Protein AF-W4K6W6-F1 (afdb_monomer)

Structure (mmCIF, N/CA/C/O backbone):
data_AF-W4K6W6-F1
#
_entry.id   AF-W4K6W6-F1
#
loop_
_atom_site.group_PDB
_atom_site.id
_atom_site.type_symbol
_atom_site.label_atom_id
_atom_site.label_alt_id
_atom_site.label_comp_id
_atom_site.label_asym_id
_atom_site.label_entity_id
_atom_site.label_seq_id
_atom_site.pdbx_PDB_ins_code
_atom_site.Cartn_x
_atom_site.Cartn_y
_atom_site.Cartn_z
_atom_site.occupancy
_atom_site.B_iso_or_equiv
_atom_site.auth_seq_id
_atom_site.auth_comp_id
_atom_site.auth_asym_id
_atom_site.auth_atom_id
_atom_site.pdbx_PDB_model_num
ATOM 1 N N . MET A 1 1 ? -4.236 -13.741 6.140 1.00 73.81 1 MET A N 1
ATOM 2 C CA . MET A 1 1 ? -3.223 -13.326 5.140 1.00 73.81 1 MET A CA 1
ATOM 3 C C . MET A 1 1 ? -3.795 -12.129 4.407 1.00 73.81 1 MET A C 1
ATOM 5 O O . MET A 1 1 ? -4.754 -12.326 3.678 1.00 73.81 1 MET A O 1
ATOM 9 N N . VAL A 1 2 ? -3.260 -10.927 4.632 1.00 83.44 2 VAL A N 1
ATOM 10 C CA . VAL A 1 2 ? -3.744 -9.708 3.961 1.00 83.44 2 VAL A CA 1
ATOM 11 C C . VAL A 1 2 ? -3.447 -9.762 2.463 1.00 83.44 2 VAL A C 1
ATOM 13 O O . VAL A 1 2 ? -2.358 -10.198 2.054 1.00 83.44 2 VAL A O 1
ATOM 16 N N . SER A 1 3 ? -4.414 -9.301 1.674 1.00 89.81 3 SER A N 1
ATOM 17 C CA . SER A 1 3 ? -4.281 -9.132 0.229 1.00 89.81 3 SER A CA 1
ATOM 18 C C . SER A 1 3 ? -4.218 -7.646 -0.128 1.00 89.81 3 SER A C 1
ATOM 20 O O . SER A 1 3 ? -4.811 -6.798 0.541 1.00 89.81 3 SER A O 1
ATOM 22 N N . PHE A 1 4 ? -3.462 -7.325 -1.172 1.00 93.12 4 PHE A N 1
ATOM 23 C CA . PHE A 1 4 ? -3.243 -5.960 -1.632 1.00 93.12 4 PHE A CA 1
ATOM 24 C C . PHE A 1 4 ? -3.551 -5.856 -3.118 1.00 93.12 4 PHE A C 1
ATOM 26 O O . PHE A 1 4 ? -3.219 -6.751 -3.886 1.00 93.12 4 PHE A O 1
ATOM 33 N N . GLN A 1 5 ? -4.141 -4.743 -3.509 1.00 95.00 5 GLN A N 1
ATOM 34 C CA . GLN A 1 5 ? -4.408 -4.354 -4.879 1.00 95.00 5 GLN A CA 1
ATOM 35 C C . GLN A 1 5 ? -3.282 -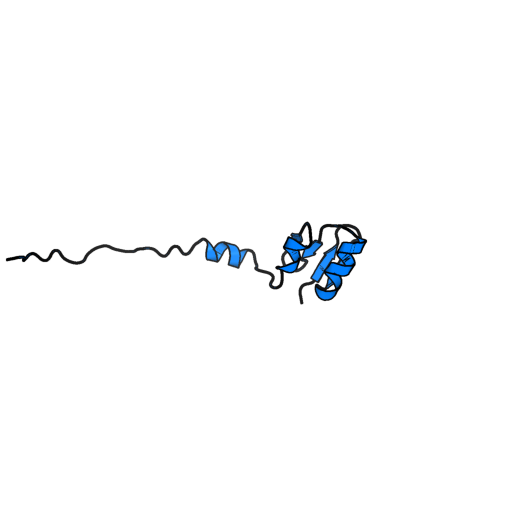3.432 -5.355 1.00 95.00 5 GLN A C 1
ATOM 37 O O . GLN A 1 5 ? -3.008 -2.427 -4.698 1.00 95.00 5 GLN A O 1
ATOM 42 N N . CYS A 1 6 ? -2.617 -3.758 -6.463 1.00 94.75 6 CYS A N 1
ATOM 43 C CA . CYS A 1 6 ? -1.669 -2.844 -7.100 1.00 94.75 6 CYS A CA 1
ATOM 44 C C . CYS A 1 6 ? -2.418 -1.819 -7.956 1.00 94.75 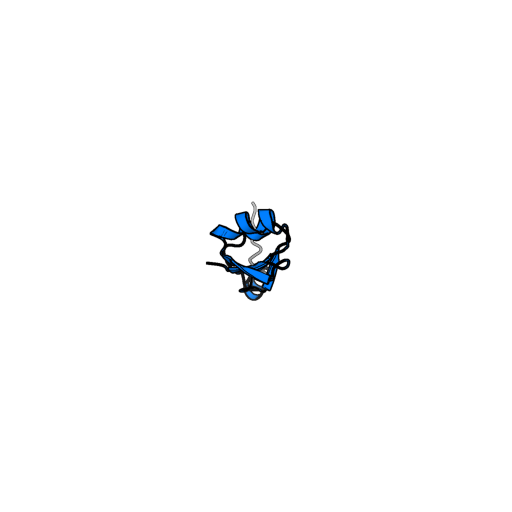6 CYS A C 1
ATOM 46 O O . CYS A 1 6 ? -3.292 -2.204 -8.733 1.00 94.75 6 CYS A O 1
ATOM 48 N N . ASP A 1 7 ? -2.060 -0.542 -7.833 1.00 93.25 7 ASP A N 1
ATOM 49 C CA . ASP A 1 7 ? -2.699 0.544 -8.589 1.00 93.25 7 ASP A CA 1
ATOM 50 C C . ASP A 1 7 ? -2.202 0.627 -10.047 1.00 93.25 7 ASP A C 1
ATOM 52 O O . ASP A 1 7 ? -2.959 0.971 -10.946 1.00 93.25 7 ASP A O 1
ATOM 56 N N . ALA A 1 8 ? -0.955 0.219 -10.314 1.00 93.81 8 ALA A N 1
ATOM 57 C CA . ALA A 1 8 ? -0.363 0.300 -11.653 1.00 93.81 8 ALA A CA 1
ATOM 58 C C . ALA A 1 8 ? -0.857 -0.772 -12.636 1.00 93.81 8 ALA A C 1
ATOM 60 O O . ALA A 1 8 ? -0.970 -0.509 -13.829 1.00 93.81 8 ALA A O 1
ATOM 61 N N . CYS A 1 9 ? -1.092 -1.997 -12.164 1.00 94.62 9 CYS A N 1
ATOM 62 C CA . CYS A 1 9 ? -1.458 -3.138 -13.016 1.00 94.62 9 CYS A CA 1
ATOM 63 C C . CYS A 1 9 ? -2.802 -3.768 -12.643 1.00 94.62 9 CYS A C 1
ATOM 65 O O . CYS A 1 9 ? -3.209 -4.747 -13.261 1.00 94.62 9 CYS A O 1
ATOM 67 N N . SER A 1 10 ? -3.473 -3.234 -11.622 1.00 93.19 10 SER A N 1
ATOM 68 C CA . SER A 1 10 ? -4.743 -3.758 -11.123 1.00 93.19 10 SER A CA 1
ATOM 69 C C . SER A 1 10 ? -4.702 -5.245 -10.719 1.00 93.19 10 SER A C 1
ATOM 71 O O . SER A 1 10 ? -5.750 -5.868 -10.565 1.00 93.19 10 SER A O 1
ATOM 73 N N . ASP A 1 11 ? -3.523 -5.793 -10.400 1.00 94.06 11 ASP A N 1
ATOM 74 C CA . ASP A 1 11 ?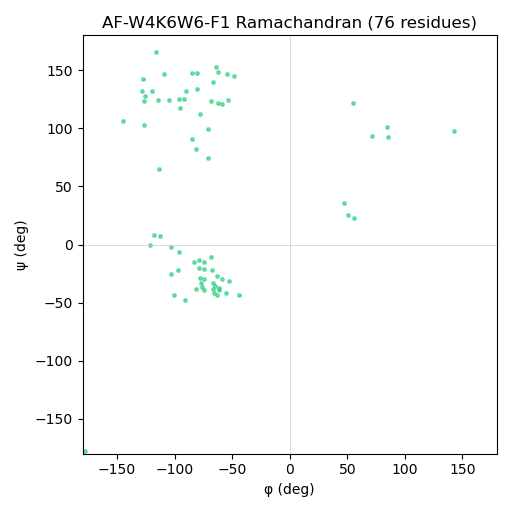 -3.367 -7.155 -9.872 1.00 94.06 11 ASP A CA 1
ATOM 75 C C . ASP A 1 11 ? -3.541 -7.249 -8.349 1.00 94.06 11 ASP A C 1
ATOM 77 O O . ASP A 1 11 ? -3.124 -6.368 -7.588 1.00 94.06 11 ASP A O 1
ATOM 81 N N . VAL A 1 12 ? -4.068 -8.391 -7.896 1.00 93.50 12 VAL A N 1
ATOM 82 C CA . VAL A 1 12 ? -4.191 -8.720 -6.470 1.00 93.50 12 VAL A CA 1
ATOM 83 C C . VAL A 1 12 ? -3.007 -9.569 -6.010 1.00 93.50 12 VAL A C 1
ATOM 85 O O . VAL A 1 12 ? -2.807 -10.709 -6.434 1.00 93.50 12 VAL A O 1
ATOM 88 N N . VAL A 1 13 ? -2.232 -9.033 -5.071 1.00 93.19 13 VAL A N 1
ATOM 89 C CA . VAL A 1 13 ? -0.978 -9.607 -4.585 1.00 93.19 13 VAL A CA 1
ATOM 90 C C . VAL A 1 13 ? -1.063 -9.907 -3.092 1.00 93.19 13 VAL A C 1
ATOM 92 O O . VAL A 1 13 ? -1.456 -9.082 -2.268 1.00 93.19 13 VAL A O 1
ATOM 95 N N . LYS A 1 14 ? -0.646 -11.115 -2.714 1.00 91.06 14 LYS A N 1
ATOM 96 C CA . LYS A 1 14 ? -0.541 -11.540 -1.312 1.00 91.06 14 LYS A CA 1
ATOM 97 C C . LYS A 1 14 ? 0.756 -11.016 -0.697 1.00 91.06 14 LYS A C 1
ATOM 99 O O . LYS A 1 14 ? 1.792 -11.002 -1.363 1.00 91.06 14 LYS A O 1
ATOM 104 N N . LYS A 1 15 ? 0.742 -10.708 0.604 1.00 87.00 15 LYS A N 1
ATOM 105 C CA . LYS A 1 15 ? 1.900 -10.159 1.341 1.00 87.00 15 LYS A CA 1
ATOM 106 C C . LYS A 1 15 ? 3.271 -10.826 1.071 1.00 87.00 15 LYS A C 1
ATOM 108 O O . LYS A 1 15 ? 4.224 -10.080 0.866 1.00 87.00 15 LYS A O 1
ATOM 113 N N . PRO A 1 16 ? 3.413 -12.168 0.989 1.00 89.44 16 PRO A N 1
ATOM 114 C CA . PRO A 1 16 ? 4.713 -12.803 0.728 1.00 89.44 16 PRO A CA 1
ATOM 115 C C . PRO A 1 16 ? 5.324 -12.447 -0.634 1.00 89.44 16 PRO A C 1
ATOM 117 O O . PRO A 1 16 ? 6.538 -12.484 -0.789 1.00 89.44 16 PRO A O 1
ATOM 120 N N . LYS A 1 17 ? 4.488 -12.111 -1.625 1.00 91.25 17 LYS A N 1
ATOM 121 C CA . LYS A 1 17 ? 4.909 -11.756 -2.991 1.00 91.25 17 LYS A CA 1
ATOM 122 C C . LYS A 1 17 ? 4.863 -10.250 -3.260 1.00 91.25 17 LYS A C 1
ATOM 124 O O . LYS A 1 17 ? 5.224 -9.815 -4.347 1.00 91.25 17 LYS A O 1
ATOM 129 N N . LEU A 1 18 ? 4.426 -9.458 -2.282 1.00 90.50 18 LEU A N 1
ATOM 130 C CA . LEU A 1 18 ? 4.225 -8.020 -2.431 1.00 90.50 18 LEU A CA 1
ATOM 131 C C . LEU A 1 18 ? 5.542 -7.275 -2.674 1.00 90.50 18 LEU A C 1
ATOM 133 O O . LEU A 1 18 ? 5.597 -6.417 -3.544 1.00 90.50 18 LEU A O 1
ATOM 137 N N . ASP A 1 19 ? 6.606 -7.646 -1.958 1.00 91.06 19 ASP A N 1
ATOM 138 C CA . ASP A 1 19 ? 7.936 -7.030 -2.097 1.00 91.06 19 ASP A CA 1
ATOM 139 C C . ASP A 1 19 ? 8.508 -7.262 -3.511 1.00 91.06 19 ASP A C 1
ATOM 141 O O . ASP A 1 19 ? 8.940 -6.324 -4.180 1.00 91.06 19 ASP A O 1
ATOM 145 N N . GLN A 1 20 ? 8.361 -8.489 -4.029 1.00 92.94 20 GLN A N 1
ATOM 146 C CA . GLN A 1 20 ? 8.738 -8.835 -5.402 1.00 92.94 20 GLN A CA 1
ATOM 147 C C . GLN A 1 20 ? 7.863 -8.141 -6.458 1.00 92.94 20 GLN A C 1
ATOM 149 O O . GLN A 1 20 ? 8.333 -7.842 -7.551 1.00 92.94 20 GLN A O 1
ATOM 154 N N . HIS A 1 21 ? 6.583 -7.900 -6.178 1.00 94.19 21 HIS A N 1
ATOM 155 C CA . HIS A 1 21 ? 5.716 -7.178 -7.110 1.00 94.19 21 HIS A CA 1
ATOM 156 C C . HIS A 1 21 ? 6.026 -5.674 -7.108 1.00 94.19 21 HIS A C 1
ATOM 158 O O . HIS A 1 21 ? 6.070 -5.047 -8.165 1.00 94.19 21 HIS A O 1
ATOM 164 N N . HIS A 1 22 ? 6.312 -5.094 -5.939 1.00 91.94 22 HIS A N 1
ATOM 165 C CA . HIS A 1 22 ? 6.696 -3.690 -5.814 1.00 91.94 22 HIS A CA 1
ATOM 166 C C . HIS A 1 22 ? 7.991 -3.385 -6.579 1.00 91.94 22 HIS A C 1
ATOM 168 O O . HIS A 1 22 ? 8.076 -2.335 -7.203 1.00 91.94 22 HIS A O 1
ATOM 174 N N . SER A 1 23 ? 8.972 -4.295 -6.602 1.00 92.00 23 SER A N 1
ATOM 175 C CA . SER A 1 23 ? 10.198 -4.110 -7.398 1.00 92.00 23 SER A CA 1
ATOM 176 C C . SER A 1 23 ? 9.981 -4.155 -8.916 1.00 92.00 23 SER A C 1
ATOM 178 O O . SER A 1 23 ? 10.893 -3.821 -9.666 1.00 92.00 23 SER A O 1
ATOM 180 N N . ARG A 1 24 ? 8.795 -4.567 -9.380 1.00 92.62 24 ARG A N 1
ATOM 181 C CA . ARG A 1 24 ? 8.415 -4.559 -10.799 1.00 92.62 24 ARG A CA 1
ATOM 182 C C . ARG A 1 24 ? 7.536 -3.361 -11.146 1.00 92.62 24 ARG A C 1
ATOM 184 O O . ARG A 1 24 ? 7.748 -2.749 -12.184 1.00 92.62 24 ARG A O 1
ATOM 191 N N . CYS A 1 25 ? 6.561 -3.043 -10.294 1.00 92.50 25 CYS A N 1
ATOM 192 C CA . CYS A 1 25 ? 5.552 -2.019 -10.581 1.00 92.50 25 CYS A CA 1
ATOM 193 C C . CYS A 1 25 ? 5.854 -0.643 -9.980 1.00 92.50 25 CYS A C 1
ATOM 195 O O . CYS A 1 25 ? 5.297 0.333 -10.464 1.00 92.50 25 CYS A O 1
ATOM 197 N N . PHE A 1 26 ? 6.690 -0.551 -8.939 1.00 90.81 26 PHE A N 1
ATOM 198 C CA . PHE A 1 26 ? 7.050 0.708 -8.263 1.00 90.81 26 PHE A CA 1
ATOM 199 C C . PHE A 1 26 ? 5.844 1.606 -7.930 1.00 90.81 26 PHE A C 1
ATOM 201 O O . PHE A 1 26 ? 5.919 2.829 -8.008 1.00 90.81 26 PHE A O 1
ATOM 208 N N . SER A 1 27 ? 4.723 0.978 -7.575 1.00 92.00 27 SER A N 1
ATOM 209 C CA . SER A 1 27 ? 3.432 1.637 -7.394 1.00 92.00 27 SER A CA 1
ATOM 210 C C . SER A 1 27 ? 2.948 1.543 -5.955 1.00 92.00 27 SER A C 1
ATOM 212 O O . SER A 1 27 ? 3.426 0.729 -5.158 1.00 92.00 27 SER A O 1
ATOM 214 N N . SER A 1 28 ? 1.941 2.355 -5.649 1.0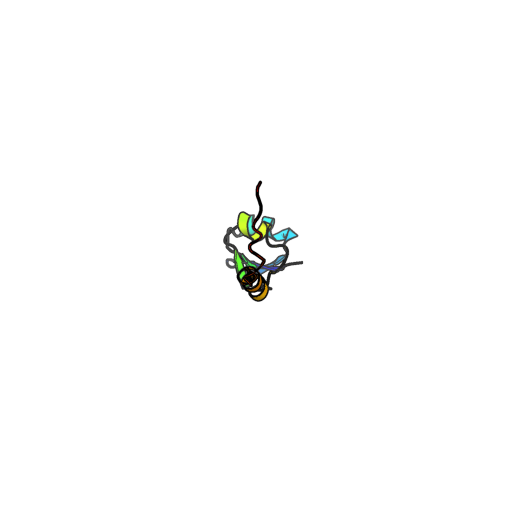0 93.19 28 SER A N 1
ATOM 215 C CA . SER A 1 28 ? 1.122 2.220 -4.455 1.00 93.19 28 SER A CA 1
ATOM 216 C C . SER A 1 28 ? 0.325 0.910 -4.453 1.00 93.19 28 SER A C 1
ATOM 218 O O . SER A 1 28 ? -0.013 0.337 -5.496 1.00 93.19 28 SER A O 1
ATOM 220 N N . PHE A 1 29 ? 0.025 0.445 -3.242 1.00 93.69 29 PHE A N 1
ATOM 221 C CA . PHE A 1 29 ? -0.772 -0.744 -2.983 1.00 93.69 29 PHE A CA 1
ATOM 222 C C . PHE A 1 29 ? -1.894 -0.425 -2.013 1.00 93.69 29 PHE A C 1
ATOM 224 O O . PHE A 1 29 ? -1.646 0.124 -0.943 1.00 93.69 29 PHE A O 1
ATOM 231 N N . THR A 1 30 ? -3.109 -0.836 -2.336 1.00 93.50 30 THR A N 1
ATOM 232 C CA . THR A 1 30 ? -4.272 -0.653 -1.468 1.00 93.50 30 THR A CA 1
ATOM 233 C C . THR A 1 30 ? -4.626 -1.977 -0.815 1.00 93.50 30 THR A C 1
ATOM 235 O O . THR A 1 30 ? -4.816 -2.981 -1.495 1.00 93.50 30 THR A O 1
ATOM 238 N N . CYS A 1 31 ? -4.691 -2.020 0.513 1.00 91.50 31 CYS A N 1
ATOM 239 C CA . CYS A 1 31 ? -5.230 -3.192 1.190 1.00 91.50 31 CYS A CA 1
ATOM 240 C C . CYS A 1 31 ? -6.730 -3.278 0.904 1.00 91.50 31 CYS A C 1
ATOM 242 O O . CYS A 1 31 ? -7.467 -2.342 1.190 1.00 91.50 31 CYS A O 1
ATOM 244 N N . ILE A 1 32 ? -7.174 -4.403 0.354 1.00 90.50 32 ILE A N 1
ATOM 245 C CA . ILE A 1 32 ? -8.583 -4.618 -0.019 1.00 90.50 32 ILE A CA 1
ATOM 246 C C . ILE A 1 32 ? -9.476 -4.856 1.202 1.00 90.50 32 ILE A C 1
ATOM 248 O O . ILE A 1 32 ? -10.677 -4.634 1.137 1.00 90.50 32 ILE A O 1
ATOM 252 N N . ASP A 1 33 ? -8.886 -5.269 2.323 1.00 87.56 33 ASP A N 1
ATOM 253 C CA . ASP A 1 33 ? -9.611 -5.556 3.558 1.00 87.56 33 ASP A CA 1
ATOM 254 C C . ASP A 1 33 ? -9.928 -4.277 4.361 1.00 87.56 33 ASP A C 1
ATOM 256 O O . ASP A 1 33 ? -11.002 -4.163 4.943 1.00 87.56 33 ASP A O 1
ATOM 260 N N . CYS A 1 34 ? -9.007 -3.304 4.407 1.00 87.81 34 CYS A N 1
ATOM 261 C CA . CYS A 1 34 ? -9.177 -2.051 5.165 1.00 87.81 34 CYS A CA 1
ATOM 262 C C . CYS A 1 34 ? -9.164 -0.785 4.299 1.00 87.81 34 CYS A C 1
ATOM 264 O O . CYS A 1 34 ? -9.098 0.322 4.831 1.00 87.81 34 CYS A O 1
ATOM 266 N N . SER A 1 35 ? -9.166 -0.937 2.972 1.00 89.25 35 SER A N 1
ATOM 267 C CA . SER A 1 35 ? -9.141 0.153 1.983 1.00 89.25 35 SER A CA 1
ATOM 268 C C . SER A 1 35 ? -8.041 1.201 2.214 1.00 89.25 35 SER A C 1
ATOM 270 O O . SER A 1 35 ? -8.163 2.352 1.809 1.00 89.25 35 SER A O 1
ATOM 272 N N . THR A 1 36 ? -6.945 0.820 2.877 1.00 87.81 36 THR A N 1
ATOM 273 C CA . THR A 1 36 ? -5.820 1.721 3.153 1.00 87.81 36 THR A CA 1
ATOM 274 C C . THR A 1 36 ? -4.787 1.617 2.043 1.00 87.81 36 THR A C 1
ATOM 276 O O . THR A 1 36 ? -4.290 0.526 1.757 1.00 87.81 36 THR A O 1
ATOM 279 N N . THR A 1 37 ? -4.438 2.754 1.447 1.00 91.56 37 THR A N 1
ATOM 280 C CA . THR A 1 37 ? -3.402 2.846 0.416 1.00 91.56 37 THR A CA 1
ATOM 281 C C . THR A 1 37 ? -2.032 3.103 1.035 1.00 91.56 37 THR A C 1
ATOM 283 O O . THR A 1 37 ? -1.850 3.992 1.865 1.00 91.56 37 THR A O 1
ATOM 286 N N . PHE A 1 38 ? -1.052 2.322 0.601 1.00 91.50 38 PHE A N 1
ATOM 287 C CA . PHE A 1 38 ? 0.344 2.385 1.002 1.00 91.50 38 PHE A CA 1
ATOM 288 C C . PHE A 1 38 ? 1.183 2.806 -0.203 1.00 91.50 38 PHE A C 1
ATOM 290 O O . PHE A 1 38 ? 1.153 2.153 -1.243 1.00 91.50 38 PHE A O 1
ATOM 297 N N . ALA A 1 39 ? 1.961 3.874 -0.063 1.00 89.81 39 ALA A N 1
ATOM 298 C CA . ALA A 1 39 ? 2.814 4.414 -1.119 1.00 89.81 39 ALA A CA 1
ATOM 299 C C . ALA A 1 39 ? 4.124 3.628 -1.308 1.00 89.81 39 ALA A C 1
ATOM 301 O O . ALA A 1 39 ? 4.821 3.833 -2.294 1.00 89.81 39 ALA A O 1
ATOM 302 N N . GLY A 1 40 ? 4.490 2.747 -0.368 1.00 87.62 40 GLY A N 1
ATOM 303 C CA . GLY A 1 40 ? 5.742 2.008 -0.479 1.00 87.62 40 GLY A CA 1
ATOM 304 C C . GLY A 1 40 ? 6.026 0.999 0.638 1.00 87.62 40 GLY A C 1
ATOM 305 O O . GLY A 1 40 ? 5.222 0.829 1.564 1.00 87.62 40 GLY A O 1
ATOM 306 N N . PRO A 1 41 ? 7.203 0.342 0.585 1.00 87.31 41 PRO A N 1
ATOM 307 C CA . PRO A 1 41 ? 7.524 -0.832 1.394 1.00 87.31 41 PRO A CA 1
ATOM 308 C C . PRO A 1 41 ? 7.576 -0.560 2.886 1.00 87.31 41 PRO A C 1
ATOM 310 O O . PRO A 1 41 ? 7.154 -1.398 3.676 1.00 87.31 41 PRO A O 1
ATOM 313 N N . ALA A 1 42 ? 8.046 0.623 3.279 1.00 86.69 42 ALA A N 1
ATOM 314 C CA . ALA A 1 42 ? 8.109 1.018 4.682 1.00 86.69 42 ALA A CA 1
ATOM 315 C C . ALA A 1 42 ? 6.726 1.010 5.357 1.00 86.69 42 ALA A C 1
ATOM 317 O O . ALA A 1 42 ? 6.628 0.744 6.551 1.00 86.69 42 ALA A O 1
ATOM 318 N N . GLN A 1 43 ? 5.657 1.258 4.594 1.00 87.44 43 GLN A N 1
ATOM 319 C CA . GLN A 1 43 ? 4.308 1.399 5.133 1.00 87.44 43 GLN A CA 1
ATOM 320 C C . GLN A 1 43 ? 3.562 0.052 5.149 1.00 87.44 43 GLN A C 1
ATOM 322 O O . GLN A 1 43 ? 3.035 -0.350 6.185 1.00 87.44 43 GLN A O 1
ATOM 327 N N . TYR A 1 44 ? 3.572 -0.708 4.043 1.00 87.44 44 TYR A N 1
ATOM 328 C CA . TYR A 1 44 ? 2.844 -1.986 3.976 1.00 87.44 44 TYR A CA 1
ATOM 329 C C . TYR A 1 44 ? 3.570 -3.158 4.668 1.00 87.44 44 TYR A C 1
ATOM 331 O O . TYR A 1 44 ? 2.932 -4.158 5.025 1.00 87.44 44 TYR A O 1
ATOM 339 N N . LYS A 1 45 ? 4.895 -3.082 4.903 1.00 85.94 45 LYS A N 1
ATOM 340 C CA . LYS A 1 45 ? 5.640 -4.145 5.615 1.00 85.94 45 LYS A CA 1
ATOM 341 C C . LYS A 1 45 ? 5.128 -4.338 7.040 1.00 85.94 45 LYS A C 1
ATOM 343 O O . LYS A 1 45 ? 4.937 -5.483 7.451 1.00 85.94 45 LYS A O 1
ATOM 348 N N . GLY A 1 46 ? 4.785 -3.254 7.735 1.00 86.00 46 GLY A N 1
ATOM 349 C CA . GLY A 1 46 ? 4.175 -3.300 9.069 1.00 86.00 46 GLY A CA 1
ATOM 350 C C . GLY A 1 46 ? 2.698 -3.712 9.083 1.00 86.00 46 GLY A C 1
ATOM 351 O O . GLY A 1 46 ? 2.179 -4.094 10.124 1.00 86.00 46 GLY A O 1
ATOM 352 N N . HIS A 1 47 ? 2.015 -3.690 7.936 1.00 87.00 47 HIS A N 1
ATOM 353 C CA . HIS A 1 47 ? 0.578 -3.953 7.861 1.00 87.00 47 HIS A CA 1
ATOM 354 C C . HIS A 1 47 ? 0.262 -5.461 7.857 1.00 87.00 47 HIS A C 1
ATOM 356 O O . HIS A 1 47 ? 0.180 -6.099 6.805 1.00 87.00 47 HIS A O 1
ATOM 362 N N . THR A 1 48 ? 0.224 -6.086 9.033 1.00 78.56 48 THR A N 1
ATOM 363 C CA . THR A 1 48 ? -0.049 -7.529 9.215 1.00 78.56 48 THR A CA 1
ATOM 364 C C . THR A 1 48 ? -1.468 -7.815 9.696 1.00 78.56 48 THR A C 1
ATOM 366 O O . THR A 1 48 ? -1.991 -8.893 9.415 1.00 78.56 48 THR A O 1
ATOM 369 N N . THR A 1 49 ? -2.091 -6.849 10.367 1.00 77.12 49 THR A N 1
ATOM 370 C CA . THR A 1 49 ? -3.472 -6.887 10.839 1.00 77.12 49 THR A CA 1
ATOM 371 C C . THR A 1 49 ? -4.215 -5.663 10.315 1.00 77.12 49 THR A C 1
ATOM 373 O O . THR A 1 49 ? -3.756 -4.528 10.457 1.00 77.12 49 THR A O 1
ATOM 376 N N . CYS A 1 50 ? -5.364 -5.894 9.686 1.00 77.44 50 CYS A N 1
ATOM 377 C CA . CYS A 1 50 ? -6.273 -4.830 9.289 1.00 77.44 50 CYS A CA 1
ATOM 378 C C . CYS A 1 50 ? -6.920 -4.272 10.551 1.00 77.44 50 CYS A C 1
ATOM 380 O O . CYS A 1 50 ? -7.830 -4.885 11.098 1.00 77.44 50 CYS A O 1
ATOM 382 N N . ILE A 1 51 ? -6.405 -3.149 11.046 1.00 67.94 51 ILE A N 1
ATOM 383 C CA . ILE A 1 51 ? -7.046 -2.420 12.137 1.00 67.94 51 ILE A CA 1
ATOM 384 C C . ILE A 1 51 ? -8.195 -1.651 11.499 1.00 67.94 51 ILE A C 1
ATOM 386 O O . ILE A 1 51 ? -7.974 -0.757 10.679 1.00 67.94 51 ILE A O 1
ATOM 390 N N . SER A 1 52 ? -9.415 -2.049 11.836 1.00 62.69 52 SER A N 1
ATOM 391 C CA . SER A 1 52 ? -10.613 -1.336 11.413 1.00 62.69 52 SER A CA 1
ATOM 392 C C . SER A 1 52 ? -10.599 0.085 11.991 1.00 62.69 52 SER A C 1
ATOM 394 O O . SER A 1 52 ? -10.066 0.318 13.079 1.00 62.69 52 SER A O 1
ATOM 396 N N . GLU A 1 53 ? -11.175 1.065 11.289 1.00 56.56 53 GLU A N 1
ATOM 397 C CA . GLU A 1 53 ? -11.224 2.455 11.775 1.00 56.56 53 GLU A CA 1
ATOM 398 C C . GLU A 1 53 ? -11.812 2.551 13.199 1.00 56.56 53 GLU A C 1
ATOM 400 O O . GLU A 1 53 ? -11.349 3.363 14.001 1.00 56.56 53 GLU A O 1
ATOM 405 N N . ALA A 1 54 ? -12.734 1.649 13.562 1.00 55.62 54 ALA A N 1
ATOM 406 C CA . ALA A 1 54 ? -13.331 1.548 14.894 1.00 55.62 54 ALA A CA 1
ATOM 407 C C . ALA A 1 54 ? -12.294 1.384 16.028 1.00 55.62 54 ALA A C 1
ATOM 409 O O . ALA A 1 54 ? -12.390 2.060 17.054 1.00 55.62 54 ALA A O 1
ATOM 410 N N . GLU A 1 55 ? -11.254 0.571 15.834 1.00 56.81 55 GLU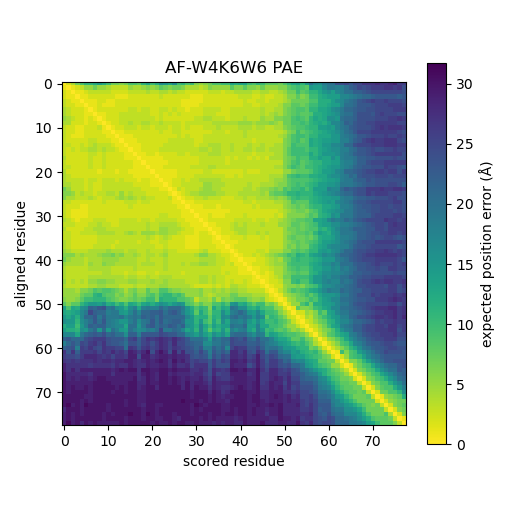 A N 1
ATOM 411 C CA . GLU A 1 55 ? -10.192 0.362 16.832 1.00 56.81 55 GLU A CA 1
ATOM 412 C C . GLU A 1 55 ? -9.237 1.565 16.933 1.00 56.81 55 GLU A C 1
ATOM 414 O O . GLU A 1 55 ? -8.713 1.866 18.011 1.00 56.81 55 GLU A O 1
ATOM 419 N N . LYS A 1 56 ? -9.047 2.314 15.835 1.00 57.75 56 LYS A N 1
ATOM 420 C CA . LYS A 1 56 ? -8.267 3.565 15.833 1.00 57.75 56 LYS A CA 1
ATOM 421 C C . LYS A 1 56 ? -8.962 4.658 16.655 1.00 57.75 56 LYS A C 1
ATOM 423 O O . LYS A 1 56 ? -8.283 5.394 17.374 1.00 57.75 56 LYS A O 1
ATOM 428 N N . TYR A 1 57 ? -10.296 4.745 16.599 1.00 53.00 57 TYR A N 1
ATOM 429 C CA . TYR A 1 57 ? -11.074 5.705 17.396 1.00 53.00 57 TYR A CA 1
ATOM 430 C C . TYR A 1 57 ? -11.224 5.289 18.868 1.00 53.00 57 TYR A C 1
ATOM 432 O O . TYR A 1 57 ? -11.186 6.153 19.748 1.00 53.00 57 TYR A O 1
ATOM 440 N N . GLN A 1 58 ? -11.303 3.990 19.174 1.00 53.16 58 GLN A N 1
ATOM 441 C CA . GLN A 1 58 ? -11.410 3.509 20.560 1.00 53.16 58 GLN A CA 1
ATOM 442 C C . GLN A 1 58 ? -10.146 3.751 21.403 1.00 53.16 58 GLN A C 1
ATOM 444 O O . GLN A 1 58 ? -10.244 3.852 22.625 1.00 53.16 58 GLN A O 1
ATOM 449 N N . LYS A 1 59 ? -8.968 3.930 20.788 1.00 50.50 59 LYS A N 1
ATOM 450 C CA . LYS A 1 59 ? -7.731 4.261 21.522 1.00 50.50 59 LYS A CA 1
ATOM 451 C C . LYS A 1 59 ? -7.570 5.754 21.845 1.00 50.50 59 LYS A C 1
ATOM 453 O O . LYS A 1 59 ? -6.767 6.098 22.709 1.00 50.50 59 LYS A O 1
ATOM 458 N N . SER A 1 60 ? -8.352 6.628 21.206 1.00 49.31 60 SER A N 1
ATOM 459 C CA . SER A 1 60 ? -8.315 8.084 21.435 1.00 49.31 60 SER A CA 1
ATOM 460 C C . SER A 1 60 ? -9.366 8.590 22.431 1.00 49.31 60 SER A C 1
ATOM 462 O O . SER A 1 60 ? -9.313 9.755 22.815 1.00 49.31 60 SER A O 1
ATOM 464 N N . LEU A 1 61 ? -10.292 7.738 22.892 1.00 49.19 61 LEU A N 1
ATOM 465 C CA . LEU A 1 61 ? -11.398 8.136 23.779 1.00 49.19 61 LEU A CA 1
ATOM 466 C C . LEU A 1 61 ? -11.339 7.568 25.205 1.00 49.19 61 LEU A C 1
ATOM 468 O O . LEU A 1 61 ? -12.249 7.824 25.987 1.00 49.19 61 LEU A O 1
ATOM 472 N N . TYR A 1 62 ? -10.253 6.895 25.603 1.00 46.81 62 TYR A N 1
ATOM 473 C CA . TYR A 1 62 ? -10.051 6.493 27.002 1.00 46.81 62 TYR A CA 1
ATOM 474 C C . TYR A 1 62 ? -8.870 7.215 27.660 1.00 46.81 62 TYR A C 1
ATOM 476 O O . TYR A 1 62 ? -7.887 6.615 28.090 1.00 46.81 62 TYR A O 1
ATOM 484 N N . LYS A 1 63 ? -8.994 8.537 27.812 1.00 52.69 63 LYS A N 1
ATOM 485 C CA . LYS A 1 63 ? -8.525 9.169 29.049 1.00 52.69 63 LYS A CA 1
ATOM 486 C C . LYS A 1 63 ? -9.676 9.023 30.032 1.00 52.69 63 LYS A C 1
ATOM 488 O O . LYS A 1 63 ? -10.594 9.835 30.021 1.00 52.69 63 LYS A O 1
ATOM 493 N N . GLY A 1 64 ? -9.663 7.930 30.796 1.00 49.28 64 GLY A N 1
ATOM 494 C CA . GLY A 1 64 ? -10.664 7.695 31.831 1.00 49.28 64 GLY A CA 1
ATOM 495 C C . GLY A 1 64 ? -10.834 8.946 32.704 1.00 49.28 64 GLY A C 1
ATOM 496 O O . GLY A 1 64 ? -9.855 9.671 32.928 1.00 49.28 64 GLY A O 1
ATOM 497 N N . PRO A 1 65 ? -12.054 9.237 33.178 1.00 44.53 65 PRO A N 1
ATOM 498 C CA . PRO A 1 65 ? -12.268 10.354 34.076 1.00 44.53 65 PRO A CA 1
ATOM 499 C C . PRO A 1 65 ? -11.396 10.119 35.308 1.00 44.53 65 PRO A C 1
ATOM 501 O O . PRO A 1 65 ? -11.565 9.124 36.012 1.00 44.53 65 PRO A O 1
ATOM 504 N N . LYS A 1 66 ? -10.477 11.041 35.617 1.00 48.44 66 LYS A N 1
ATOM 505 C CA . LYS A 1 66 ? -10.055 11.202 37.011 1.00 48.44 66 LYS A CA 1
ATOM 506 C C . LYS A 1 66 ? -11.237 11.825 37.744 1.00 48.44 66 LYS A C 1
ATOM 508 O O . LYS A 1 66 ? -11.276 13.025 37.995 1.00 48.44 66 LYS A O 1
ATOM 513 N N . ALA A 1 67 ? -12.249 10.998 37.981 1.00 46.09 67 ALA A N 1
ATOM 514 C CA . ALA A 1 67 ? -13.319 11.310 38.886 1.00 46.09 67 ALA A CA 1
ATOM 515 C C . ALA A 1 67 ? -12.700 11.461 40.280 1.00 46.09 67 ALA A C 1
ATOM 517 O O . ALA A 1 67 ? -12.092 10.535 40.807 1.00 46.09 67 ALA A O 1
ATOM 518 N N . GLN A 1 68 ? -12.922 12.656 40.825 1.00 44.19 68 GLN A N 1
ATOM 519 C CA . GLN A 1 68 ? -13.431 12.853 42.177 1.00 44.19 68 GLN A CA 1
ATOM 520 C C . GLN A 1 68 ? -12.373 12.819 43.295 1.00 44.19 68 GLN A C 1
ATOM 522 O O . GLN A 1 68 ? -11.779 11.802 43.615 1.00 44.19 68 GLN A O 1
ATOM 527 N N . ASN A 1 69 ? -11.966 13.989 43.792 1.00 45.41 69 ASN A N 1
ATOM 528 C CA . ASN A 1 69 ? -12.601 14.695 44.914 1.00 45.41 69 ASN A CA 1
ATOM 529 C C . ASN A 1 69 ? -12.738 13.847 46.193 1.00 45.41 69 ASN A C 1
ATOM 531 O O . ASN A 1 69 ? -13.493 12.883 46.231 1.00 45.41 69 ASN A O 1
ATOM 535 N N . ASN A 1 70 ? -12.128 14.385 47.256 1.00 48.16 70 ASN A N 1
ATOM 536 C CA . ASN A 1 70 ? -12.441 14.188 48.672 1.00 48.16 70 ASN A CA 1
ATOM 537 C C . ASN A 1 70 ? -11.833 12.967 49.389 1.00 48.16 70 ASN A C 1
ATOM 539 O O . ASN A 1 70 ? -12.455 11.921 49.517 1.00 48.16 70 ASN A O 1
ATOM 543 N N . THR A 1 71 ? -10.668 13.187 50.011 1.00 44.09 71 THR A 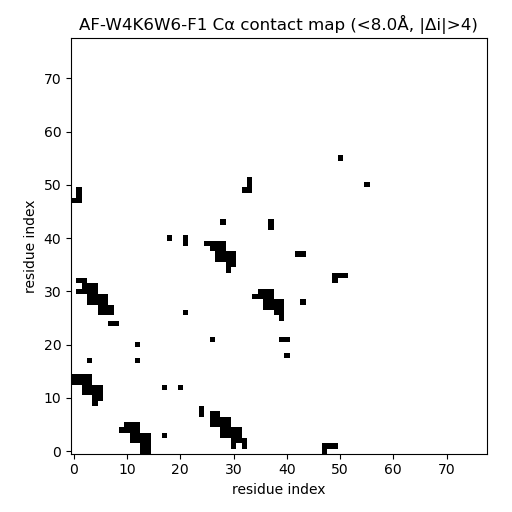N 1
ATOM 544 C CA . THR A 1 71 ? -10.430 12.640 51.354 1.00 44.09 71 THR A CA 1
ATOM 545 C C . THR A 1 71 ? -9.581 13.605 52.176 1.00 44.09 71 THR A C 1
ATOM 547 O O . THR A 1 71 ? -8.382 13.734 51.962 1.00 44.09 71 THR A O 1
ATOM 550 N N . GLY A 1 72 ? -10.246 14.272 53.119 1.00 42.38 72 GLY A N 1
ATOM 551 C CA . GLY A 1 72 ? -9.789 14.350 54.505 1.00 42.38 72 GLY A CA 1
ATOM 552 C C . GLY A 1 72 ? -8.563 15.203 54.803 1.00 42.38 72 GLY A C 1
ATOM 553 O O . GLY A 1 72 ? -7.448 14.695 54.881 1.00 42.38 72 GLY A O 1
ATOM 554 N N . GLY A 1 73 ? -8.813 16.462 55.168 1.00 50.66 73 GLY A N 1
ATOM 555 C CA . GLY A 1 73 ? -7.952 17.150 56.120 1.00 50.66 73 GLY A CA 1
ATOM 556 C C . GLY A 1 73 ? -7.817 16.315 57.397 1.00 50.66 73 GLY A C 1
ATOM 557 O O . GLY A 1 73 ? -8.809 15.949 58.028 1.00 50.66 73 GLY A O 1
ATOM 558 N N . ARG A 1 74 ? -6.576 16.010 57.769 1.00 46.12 74 ARG A N 1
ATOM 559 C CA . ARG A 1 74 ? -6.207 15.550 59.105 1.00 46.12 74 ARG A CA 1
ATOM 560 C C . ARG A 1 74 ? -5.093 16.453 59.607 1.00 46.12 74 ARG A C 1
ATOM 562 O O . ARG A 1 74 ? -3.948 16.349 59.181 1.00 46.12 74 ARG A O 1
ATOM 569 N N . ASN A 1 75 ? -5.497 17.359 60.491 1.00 53.62 75 ASN A N 1
ATOM 570 C CA . ASN A 1 75 ? -4.625 18.052 61.425 1.00 53.62 75 ASN A CA 1
ATOM 571 C C . ASN A 1 75 ? -3.824 17.031 62.243 1.00 53.62 75 ASN A C 1
ATOM 573 O 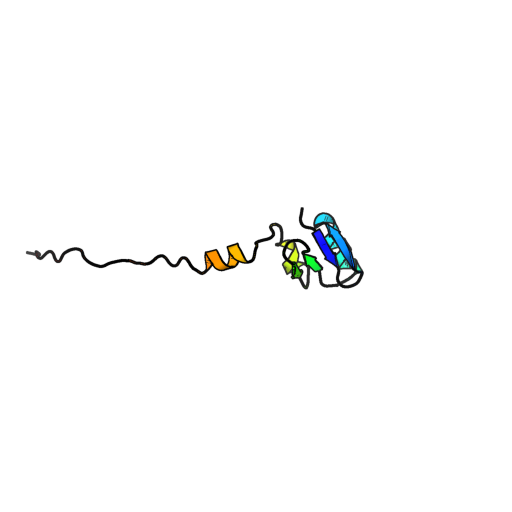O . ASN A 1 75 ? -4.362 15.966 62.556 1.00 53.62 75 ASN A O 1
ATOM 577 N N . ASN A 1 76 ? -2.587 17.410 62.584 1.00 50.53 76 ASN A N 1
ATOM 578 C CA . ASN A 1 76 ? -1.808 17.102 63.795 1.00 50.53 76 ASN A CA 1
ATOM 579 C C . ASN A 1 76 ? -0.328 16.907 63.434 1.00 50.53 76 ASN A C 1
ATOM 581 O O . ASN A 1 76 ? 0.081 15.815 63.044 1.00 50.53 76 ASN A O 1
ATOM 585 N N . LEU A 1 77 ? 0.476 17.957 63.620 1.00 55.59 77 LEU A N 1
ATOM 586 C CA . LEU A 1 77 ? 1.897 17.805 63.909 1.00 55.59 77 LEU A CA 1
ATOM 587 C C . LEU A 1 77 ? 2.193 18.593 65.185 1.00 55.59 77 LEU A C 1
ATOM 589 O O . LEU A 1 77 ? 1.825 19.764 65.291 1.00 55.59 77 LEU A O 1
ATOM 593 N N . ALA A 1 78 ? 2.734 17.851 66.146 1.00 41.56 78 ALA A N 1
ATOM 594 C CA . ALA A 1 78 ? 3.227 18.296 67.438 1.00 41.56 78 ALA A CA 1
ATOM 595 C C . ALA A 1 78 ? 4.456 19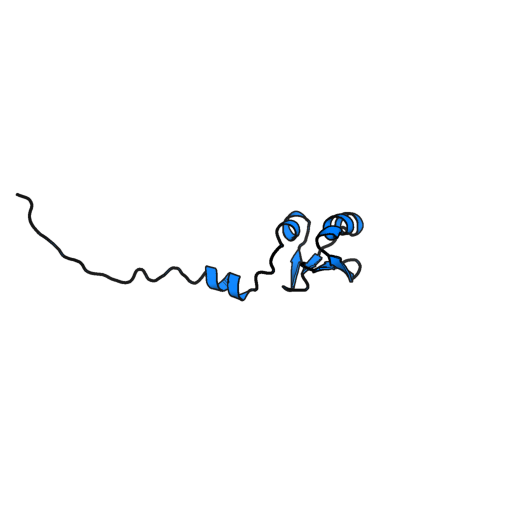.205 67.306 1.00 41.56 78 ALA A C 1
ATOM 597 O O . ALA A 1 78 ? 5.137 19.121 66.257 1.00 41.56 78 ALA A O 1
#

Sequence (78 aa):
MVSFQCDACSDVVKKPKLDQHHSRCFSSFTCIDCSTTFAGPAQYKGHTTCISEAEKYQKSLYKGPKAQNNTGGRNNLA

Radius of gyration: 23.85 Å; Cα contacts (8 Å, |Δi|>4): 81; chains: 1; bounding box: 24×32×80 Å

Organism: Heterobasidion irregulare (strain TC 32-1) (NCBI:txid747525)

Foldseek 3Di:
DWWKAFPQPRDIDDPVCVVVVCVVRVAWIATPVARDIDNDDVPCVPVPDNDHVVNVVVVVPPPPDPDDDDDDDDDDDD

Nearest PDB structures (foldseek):
  7vpx-assembly1_B  TM=5.182E-01  e=2.508E+00  Homo sapiens

Mean predicted aligned error: 12.88 Å

Solvent-accessible surface area (backbone atoms only — not comparable to full-atom values): 5161 Å² total; per-residue (Å²): 134,62,48,29,34,33,72,79,77,70,45,80,39,45,62,94,52,37,67,66,46,39,77,72,61,76,42,38,35,30,29,72,88,62,71,47,75,25,78,44,68,86,59,49,71,74,61,76,68,82,73,51,71,68,60,65,53,60,70,74,71,68,78,70,81,86,72,75,86,88,82,76,93,74,90,86,81,134

Secondary structure (DSSP, 8-state):
--EEEETTT--EEEHHHHHHHHHHH---EEETTT--EE-SHHHHTT--S---HHHHHHTTS-----------------

pLDDT: mean 75.69, std 19.34, range [41.56, 95.0]

InterPro domains:
  IPR014898 Zinc finger,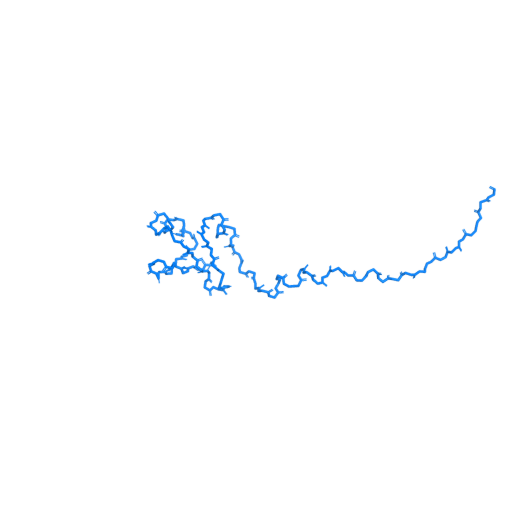 C2H2, LYAR-type [PF08790] (29-57)
  IPR036236 Zinc finger C2H2 superfamily [SSF57667] (1-26)
  IPR036236 Zinc finger C2H2 superfamily [SSF57667] (28-58)
  IPR039999 Cell growth-regulating nucleolar protein [PTHR13100] (1-73)